Protein AF-M3GYQ4-F1 (afdb_monomer_lite)

Secondary structure (DSSP, 8-state):
----TTS-SSEEEEEEE-HHHHHHHHGGGTT--HHHHHHHHHHHHHHHHHHHHHHHHHHHHHHT-EEEEEEEE-PPPSSTT--HHHHHHHTT-SSTTSTTHHHHHHHHHHHHHHHHHHHHHTT---

Organism: NCBI:txid1073353

Sequence (126 aa):
AFHGVGEAEVVINVGVSGPGVVKRALEKVRGASFDVVAETVKKTAFKITRIGQLVGQMASERLGVKFGIVDLSLAPTPAVGDSVARVLEEMGLERVGTHGTTAALALLNDAVKKGGVMACNQGRRA

pLDDT: mean 89.26, std 13.29, range [34.34, 98.44]

Structure (mmCIF, N/CA/C/O backbone):
data_AF-M3GYQ4-F1
#
_entry.id   AF-M3GYQ4-F1
#
loop_
_atom_site.group_PDB
_atom_site.id
_atom_site.type_symbol
_atom_site.label_atom_id
_atom_site.label_alt_id
_atom_site.label_comp_id
_atom_site.label_asym_id
_atom_site.label_entity_id
_atom_site.label_seq_id
_atom_site.pdbx_PDB_ins_code
_atom_site.Cartn_x
_atom_site.Cartn_y
_atom_site.Cartn_z
_atom_site.occupancy
_atom_site.B_iso_or_equiv
_atom_site.auth_seq_id
_atom_site.auth_comp_id
_atom_site.auth_asym_id
_atom_site.auth_atom_id
_atom_site.pdbx_PDB_model_num
ATOM 1 N N . ALA A 1 1 ? -4.792 -12.594 13.398 1.00 75.06 1 ALA A N 1
ATOM 2 C CA . ALA A 1 1 ? -4.829 -11.454 14.337 1.00 75.06 1 ALA A CA 1
ATOM 3 C C . ALA A 1 1 ? -5.273 -11.963 15.704 1.00 75.06 1 ALA A C 1
ATOM 5 O O . ALA A 1 1 ? -6.045 -12.914 15.740 1.00 75.06 1 ALA A O 1
ATOM 6 N N . PHE A 1 2 ? -4.769 -11.375 16.790 1.00 89.69 2 PHE A N 1
ATOM 7 C CA . PHE A 1 2 ? -5.102 -11.709 18.182 1.00 89.69 2 PHE A CA 1
ATOM 8 C C . PHE A 1 2 ? -5.235 -10.402 18.980 1.00 89.69 2 PHE A C 1
ATOM 10 O O . PHE A 1 2 ? -4.478 -9.470 18.713 1.00 89.69 2 PHE A O 1
ATOM 17 N N . HIS A 1 3 ? -6.191 -10.322 19.912 1.00 90.12 3 HIS A N 1
ATOM 18 C CA . HIS A 1 3 ? -6.389 -9.155 20.783 1.00 90.12 3 HIS A CA 1
ATOM 19 C C . HIS A 1 3 ? -5.550 -9.317 22.053 1.00 90.12 3 HIS A C 1
ATOM 21 O O . HIS A 1 3 ? -5.778 -10.245 22.827 1.00 90.12 3 HIS A O 1
ATOM 27 N N . GLY A 1 4 ? -4.532 -8.470 22.213 1.00 90.31 4 GLY A N 1
ATOM 28 C CA . GLY A 1 4 ? -3.495 -8.617 23.235 1.00 90.31 4 GLY A CA 1
ATOM 29 C C . GLY A 1 4 ? -3.978 -8.366 24.664 1.00 90.31 4 GLY A C 1
ATOM 30 O O . GLY A 1 4 ? -4.887 -7.577 24.907 1.00 90.31 4 GLY A O 1
ATOM 31 N N . VAL A 1 5 ? -3.319 -9.003 25.635 1.00 90.19 5 VAL A N 1
ATOM 32 C CA . VAL A 1 5 ? -3.526 -8.693 27.058 1.00 90.19 5 VAL A CA 1
ATOM 33 C C . VAL A 1 5 ? -3.009 -7.277 27.336 1.00 90.19 5 VAL A C 1
ATOM 35 O O . VAL A 1 5 ? -1.874 -6.963 26.988 1.00 90.19 5 VAL A O 1
ATOM 38 N N . GLY A 1 6 ? -3.834 -6.435 27.963 1.00 89.25 6 GLY A N 1
ATOM 39 C CA . GLY A 1 6 ? -3.520 -5.026 28.244 1.00 89.25 6 GLY A CA 1
ATOM 40 C C . GLY A 1 6 ? -4.065 -4.026 27.216 1.00 89.25 6 GLY A C 1
ATOM 41 O O . GLY A 1 6 ? -3.987 -2.822 27.451 1.00 89.25 6 GLY A O 1
ATOM 42 N N . GLU A 1 7 ? -4.654 -4.501 26.116 1.00 88.44 7 GLU A N 1
ATOM 43 C CA . GLU A 1 7 ? -5.431 -3.661 25.201 1.00 88.44 7 GLU A CA 1
ATOM 44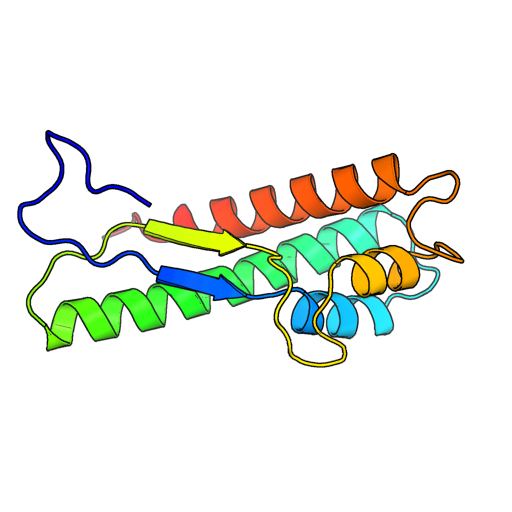 C C . GLU A 1 7 ? -6.769 -3.232 25.828 1.00 88.44 7 GLU A C 1
ATOM 46 O O . GLU A 1 7 ? -7.226 -3.795 26.825 1.00 88.44 7 GLU A O 1
ATOM 51 N N . ALA A 1 8 ? -7.426 -2.232 25.231 1.00 87.25 8 ALA A N 1
ATOM 52 C CA . ALA A 1 8 ? -8.777 -1.845 25.641 1.00 87.25 8 ALA A CA 1
ATOM 53 C C . ALA A 1 8 ? -9.753 -3.036 25.554 1.00 87.25 8 ALA A C 1
ATOM 55 O O . ALA A 1 8 ? -9.593 -3.898 24.691 1.00 87.25 8 ALA A O 1
ATOM 56 N N . GLU A 1 9 ? -10.795 -3.054 26.397 1.00 91.19 9 GLU A N 1
ATOM 57 C CA . GLU A 1 9 ? -11.805 -4.131 26.406 1.00 91.19 9 GLU A CA 1
ATOM 58 C C . GLU A 1 9 ? -12.409 -4.375 25.016 1.00 91.19 9 GLU A C 1
ATOM 60 O O . GLU A 1 9 ? -12.604 -5.518 24.609 1.00 91.19 9 GLU A O 1
ATOM 65 N N . VAL A 1 10 ? -12.643 -3.293 24.265 1.00 93.50 10 VAL A N 1
ATOM 66 C CA . VAL A 1 10 ? -13.047 -3.321 22.857 1.00 93.50 10 VAL A CA 1
ATOM 67 C C . VAL A 1 10 ? -12.295 -2.217 22.107 1.00 93.50 10 VAL A C 1
ATOM 69 O O . VAL A 1 10 ? -12.213 -1.079 22.578 1.00 93.50 10 VAL A O 1
ATOM 72 N N . VAL A 1 11 ? -11.753 -2.539 20.930 1.00 92.88 11 VAL A N 1
ATOM 73 C CA . VAL A 1 11 ? -11.049 -1.592 20.052 1.00 92.88 11 VAL A CA 1
ATOM 74 C C . VAL A 1 11 ? -11.377 -1.867 18.588 1.00 92.88 11 VAL A C 1
ATOM 76 O O . VAL A 1 11 ? -11.566 -3.015 18.187 1.00 92.88 11 VAL A O 1
ATOM 79 N N . ILE A 1 12 ? -11.413 -0.813 17.775 1.00 91.88 12 ILE A N 1
ATOM 80 C CA . ILE A 1 12 ? -11.555 -0.917 16.320 1.00 91.88 12 ILE A CA 1
ATOM 81 C C . ILE A 1 12 ? -10.218 -0.582 15.671 1.00 91.88 12 ILE A C 1
ATOM 83 O O . ILE A 1 12 ? -9.722 0.533 15.809 1.00 91.88 12 ILE A O 1
ATOM 87 N N . ASN A 1 13 ? -9.666 -1.527 14.916 1.00 91.50 13 ASN A N 1
ATOM 88 C CA . ASN A 1 13 ? -8.509 -1.309 14.051 1.00 91.50 13 ASN A CA 1
ATOM 89 C C . ASN A 1 13 ? -8.958 -1.377 12.592 1.00 91.50 13 ASN A C 1
ATOM 91 O O . ASN A 1 13 ? -9.815 -2.192 12.246 1.00 91.50 13 ASN A O 1
ATOM 95 N N . VAL A 1 14 ? -8.381 -0.538 11.733 1.00 91.06 14 VAL A N 1
ATOM 96 C CA . VAL A 1 14 ? -8.749 -0.480 10.313 1.00 91.06 14 VAL A CA 1
ATOM 97 C C . VAL A 1 14 ? -7.568 -0.896 9.452 1.00 91.06 14 VAL A C 1
ATOM 99 O O . VAL A 1 14 ? -6.509 -0.278 9.498 1.00 91.06 14 VAL A O 1
ATOM 102 N N . GLY A 1 15 ? -7.775 -1.923 8.631 1.00 89.25 15 GLY A N 1
ATOM 103 C CA . GLY A 1 15 ? -6.870 -2.276 7.543 1.00 89.25 15 GLY A CA 1
ATOM 104 C C . GLY A 1 15 ? -7.330 -1.630 6.241 1.00 89.25 15 GLY A C 1
ATOM 105 O O . GLY A 1 15 ? -8.512 -1.704 5.902 1.00 89.25 15 GLY A O 1
ATOM 106 N N . VAL A 1 16 ? -6.410 -1.016 5.498 1.00 88.19 16 VAL A N 1
ATOM 107 C CA . VAL A 1 16 ? -6.701 -0.459 4.168 1.00 88.19 16 VAL A CA 1
ATOM 108 C C . VAL A 1 16 ? -5.839 -1.147 3.117 1.00 88.19 16 VAL A C 1
ATOM 110 O O . VAL A 1 16 ? -4.634 -1.302 3.312 1.00 88.19 16 VAL A O 1
ATOM 113 N N . SER A 1 17 ? -6.462 -1.540 2.002 1.00 85.50 17 SER A N 1
ATOM 114 C CA . SER A 1 17 ? -5.765 -2.044 0.814 1.00 85.50 17 SER A CA 1
ATOM 115 C C . SER A 1 17 ? -5.448 -0.904 -0.154 1.00 85.50 17 SER A C 1
ATOM 117 O O . SER A 1 17 ? -6.266 -0.005 -0.366 1.00 85.50 17 SER A O 1
ATOM 119 N N . GLY A 1 18 ? -4.255 -0.938 -0.745 1.00 87.12 18 GLY A N 1
ATOM 120 C CA . GLY A 1 18 ? -3.744 0.092 -1.647 1.00 87.12 18 GLY A CA 1
ATOM 121 C C . GLY A 1 18 ? -3.077 -0.312 -2.975 1.00 87.12 18 GLY A C 1
ATOM 122 O O . GLY A 1 18 ? -2.806 0.627 -3.732 1.00 87.12 18 GLY A O 1
ATOM 123 N N . PRO A 1 19 ? -2.777 -1.587 -3.325 1.00 91.50 19 PRO A N 1
ATOM 124 C CA . PRO A 1 19 ? -1.949 -1.886 -4.503 1.00 91.50 19 PRO A CA 1
ATOM 125 C C . PRO A 1 19 ? -2.458 -1.274 -5.812 1.00 91.50 19 PRO A C 1
ATOM 127 O O . PRO A 1 19 ? -1.692 -0.644 -6.537 1.00 91.50 19 PRO A O 1
ATOM 130 N N . GLY A 1 20 ? -3.751 -1.378 -6.102 1.00 91.50 20 GLY A N 1
ATOM 131 C CA . GLY A 1 20 ? -4.359 -0.852 -7.321 1.00 91.50 20 GLY A CA 1
ATOM 132 C C . GLY A 1 20 ? -4.311 0.674 -7.391 1.00 91.50 20 GLY A C 1
ATOM 133 O O . GLY A 1 20 ? -4.107 1.242 -8.465 1.00 91.50 20 GLY A O 1
ATOM 134 N N . VAL A 1 21 ? -4.433 1.355 -6.248 1.00 92.38 21 VAL A N 1
ATOM 135 C CA . VAL A 1 21 ? -4.309 2.819 -6.161 1.00 92.38 21 VAL A CA 1
ATOM 136 C C . VAL A 1 21 ? -2.861 3.243 -6.405 1.00 92.38 21 VAL A C 1
ATOM 138 O O . VAL A 1 21 ? -2.617 4.189 -7.153 1.00 92.38 21 VAL A O 1
ATOM 141 N N . VAL A 1 22 ? -1.901 2.518 -5.824 1.00 95.19 22 VAL A N 1
ATOM 142 C CA . VAL A 1 22 ? -0.468 2.759 -6.034 1.00 95.19 22 VAL A CA 1
ATOM 143 C C . VAL A 1 22 ? -0.087 2.512 -7.493 1.00 95.19 22 VAL A C 1
ATOM 145 O O . VAL A 1 22 ? 0.532 3.378 -8.104 1.00 95.19 22 VAL A O 1
ATOM 148 N N . LYS A 1 23 ? -0.527 1.400 -8.092 1.00 94.81 23 LYS A N 1
ATOM 149 C CA . LYS A 1 23 ? -0.307 1.102 -9.514 1.00 94.81 23 LYS A CA 1
ATOM 150 C C . LYS A 1 23 ? -0.815 2.234 -10.411 1.00 94.81 23 LYS A C 1
ATOM 152 O O . LYS A 1 23 ? -0.061 2.748 -11.227 1.00 94.81 23 LYS A O 1
ATOM 157 N N . ARG A 1 24 ? -2.064 2.677 -10.221 1.00 95.25 24 ARG A N 1
ATOM 158 C CA . ARG A 1 24 ? -2.647 3.792 -10.996 1.00 95.25 24 ARG A CA 1
ATOM 159 C C . ARG A 1 24 ? -1.892 5.111 -10.821 1.00 95.25 24 ARG A C 1
ATOM 161 O O . ARG A 1 24 ? -1.925 5.963 -11.706 1.00 95.25 24 ARG A O 1
ATOM 168 N N . ALA A 1 25 ? -1.260 5.331 -9.670 1.00 96.75 25 ALA A N 1
ATOM 169 C CA . ALA A 1 25 ? -0.412 6.499 -9.462 1.00 96.75 25 ALA A CA 1
ATOM 170 C C . ALA A 1 25 ? 0.909 6.376 -10.239 1.00 96.75 25 ALA A C 1
ATOM 172 O O . ALA A 1 25 ? 1.345 7.352 -10.846 1.00 96.75 25 ALA A O 1
ATOM 173 N N . LEU A 1 26 ? 1.503 5.179 -10.264 1.00 97.38 26 LEU A N 1
ATOM 174 C CA . LEU A 1 26 ? 2.752 4.890 -10.972 1.00 97.38 26 LEU A CA 1
ATOM 175 C C . LEU A 1 26 ? 2.618 4.942 -12.497 1.00 97.38 26 LEU A C 1
ATOM 177 O O . LEU A 1 26 ? 3.530 5.429 -13.160 1.00 97.38 26 LEU A O 1
ATOM 181 N N . GLU A 1 27 ? 1.458 4.573 -13.047 1.00 97.31 27 GLU A N 1
ATOM 182 C CA . GLU A 1 27 ? 1.153 4.709 -14.484 1.00 97.31 27 GLU A CA 1
ATOM 183 C C . GLU A 1 27 ? 1.377 6.139 -15.011 1.00 97.31 27 GLU A C 1
ATOM 185 O O . GLU A 1 27 ? 1.680 6.333 -16.187 1.00 97.31 27 GLU A O 1
ATOM 190 N N . LYS A 1 28 ? 1.266 7.151 -14.140 1.00 97.69 28 LYS A N 1
ATOM 191 C CA . LYS A 1 28 ? 1.437 8.573 -14.484 1.00 97.69 28 LYS A CA 1
ATOM 192 C C . LYS A 1 28 ? 2.891 9.046 -14.467 1.00 97.69 28 LYS A C 1
ATOM 194 O O . LYS A 1 28 ? 3.154 10.176 -14.865 1.00 97.69 28 LYS A O 1
ATOM 199 N N . VAL A 1 29 ? 3.814 8.224 -13.970 1.00 97.88 29 VAL A N 1
ATOM 200 C CA . VAL A 1 29 ? 5.237 8.562 -13.793 1.00 97.88 29 VAL A CA 1
ATOM 201 C C . VAL A 1 29 ? 6.158 7.489 -14.387 1.00 97.88 29 VAL A C 1
ATOM 203 O O . VAL A 1 29 ? 7.297 7.328 -13.951 1.00 97.88 29 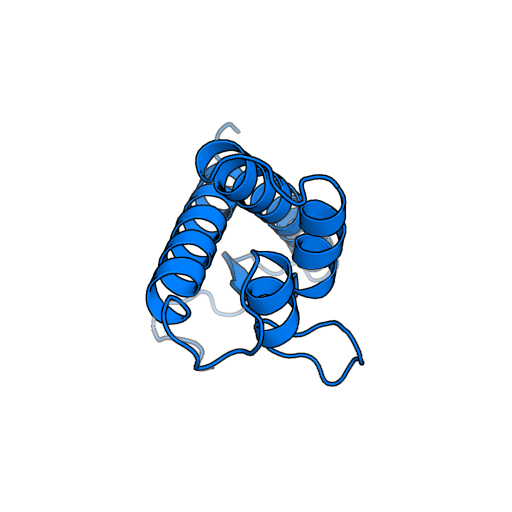VAL A O 1
ATOM 206 N N . ARG A 1 30 ? 5.681 6.748 -15.397 1.00 96.19 30 ARG A N 1
ATOM 207 C CA . ARG A 1 30 ? 6.494 5.767 -16.133 1.00 96.19 30 ARG A CA 1
ATOM 208 C C . ARG A 1 30 ? 7.759 6.417 -16.697 1.00 96.19 30 ARG A C 1
ATOM 210 O O . ARG A 1 30 ? 7.691 7.476 -17.316 1.00 96.19 30 ARG A O 1
ATOM 217 N N . GLY A 1 31 ? 8.902 5.763 -16.499 1.00 95.31 31 GLY A N 1
ATOM 218 C CA . GLY A 1 31 ? 10.208 6.245 -16.965 1.00 95.31 31 GLY A CA 1
ATOM 219 C C . GLY A 1 31 ? 10.800 7.407 -16.156 1.00 95.31 31 GLY A C 1
ATOM 220 O O . GLY A 1 31 ? 11.874 7.889 -16.504 1.00 95.31 31 GLY A O 1
ATOM 221 N N . ALA A 1 32 ? 10.134 7.864 -15.089 1.00 97.88 32 ALA A N 1
ATOM 222 C CA . ALA A 1 32 ? 10.680 8.883 -14.198 1.00 97.88 32 ALA A CA 1
ATOM 223 C C . ALA A 1 32 ? 11.806 8.329 -13.303 1.00 97.88 32 ALA A C 1
ATOM 225 O O . ALA A 1 32 ? 11.988 7.117 -13.173 1.00 97.88 32 ALA A O 1
ATOM 226 N N . SER A 1 33 ? 12.552 9.227 -12.650 1.00 98.06 33 SER A N 1
ATOM 227 C CA . SER A 1 33 ? 13.598 8.841 -11.698 1.00 98.06 33 SER A CA 1
ATOM 228 C C . SER A 1 33 ? 13.026 8.136 -10.460 1.00 98.06 33 SER A C 1
ATOM 230 O O . SER A 1 33 ? 11.861 8.319 -10.089 1.00 98.06 33 SER A O 1
ATOM 232 N N . PHE A 1 34 ? 13.871 7.366 -9.768 1.00 97.44 34 PHE A N 1
ATOM 233 C CA . PHE A 1 34 ? 13.475 6.656 -8.548 1.00 97.44 34 PHE A CA 1
ATOM 234 C C . PHE A 1 34 ? 12.954 7.586 -7.446 1.00 97.44 34 PHE A C 1
ATOM 236 O O . PHE A 1 34 ? 12.033 7.199 -6.728 1.00 97.44 34 PHE A O 1
ATOM 243 N N . ASP A 1 35 ? 13.462 8.818 -7.344 1.00 98.06 35 ASP A N 1
ATOM 244 C CA . ASP A 1 35 ? 12.963 9.808 -6.381 1.00 98.06 35 ASP A CA 1
ATOM 245 C C . ASP A 1 35 ? 11.492 10.161 -6.643 1.00 98.06 35 ASP A C 1
ATOM 247 O O . ASP A 1 35 ? 10.680 10.227 -5.718 1.00 98.06 35 ASP A O 1
ATOM 251 N N . VAL A 1 36 ? 11.115 10.327 -7.917 1.00 98.44 36 VAL A N 1
ATOM 252 C CA . VAL A 1 36 ? 9.731 10.625 -8.318 1.00 98.44 36 VAL A CA 1
ATOM 253 C C . VAL A 1 36 ? 8.818 9.432 -8.048 1.00 98.44 36 VAL A C 1
ATOM 255 O O . VAL A 1 36 ? 7.704 9.610 -7.544 1.00 98.44 36 VAL A O 1
ATOM 258 N N . VAL A 1 37 ? 9.286 8.217 -8.338 1.00 98.12 37 VAL A N 1
ATOM 259 C CA . VAL A 1 37 ? 8.565 6.972 -8.034 1.00 98.12 37 VAL A CA 1
ATOM 260 C C . VAL A 1 37 ? 8.321 6.852 -6.527 1.00 98.12 37 VAL A C 1
ATOM 262 O O . VAL A 1 37 ? 7.173 6.697 -6.101 1.00 98.12 37 VAL A O 1
ATOM 265 N N . ALA A 1 38 ? 9.363 7.005 -5.707 1.00 98.12 38 ALA A N 1
ATOM 266 C CA . ALA A 1 38 ? 9.268 6.920 -4.251 1.00 98.12 38 ALA A CA 1
ATOM 267 C C . ALA A 1 38 ? 8.329 7.987 -3.667 1.00 98.12 38 ALA A C 1
ATOM 269 O O . ALA A 1 38 ? 7.463 7.673 -2.847 1.00 98.12 38 ALA A O 1
ATOM 270 N N . GLU A 1 39 ? 8.423 9.238 -4.126 1.00 98.38 39 GLU A N 1
ATOM 271 C CA . GLU A 1 39 ? 7.526 10.309 -3.683 1.00 98.38 39 GLU A CA 1
ATOM 272 C C . GLU A 1 39 ? 6.070 10.060 -4.089 1.00 98.38 39 GLU A C 1
ATOM 274 O O . GLU A 1 39 ? 5.147 10.359 -3.324 1.00 98.38 39 GLU A O 1
ATOM 279 N N . THR A 1 40 ? 5.850 9.480 -5.270 1.00 98.38 40 THR A N 1
ATOM 280 C CA . THR A 1 40 ? 4.515 9.122 -5.765 1.00 98.38 40 THR A CA 1
ATOM 281 C C . THR A 1 40 ? 3.884 8.041 -4.892 1.00 98.38 40 THR A C 1
ATOM 283 O O . THR A 1 40 ? 2.739 8.199 -4.454 1.00 98.38 40 THR A O 1
ATOM 286 N N . VAL A 1 41 ? 4.636 6.989 -4.555 1.00 97.56 41 VAL A N 1
ATOM 287 C CA . VAL A 1 41 ? 4.190 5.947 -3.618 1.00 97.56 41 VAL A CA 1
ATOM 288 C C . VAL A 1 41 ? 3.911 6.551 -2.240 1.00 97.56 41 VAL A C 1
ATOM 290 O O . VAL A 1 41 ? 2.823 6.352 -1.701 1.00 97.56 41 VAL A O 1
ATOM 293 N N . LYS A 1 42 ? 4.836 7.351 -1.694 1.00 97.19 42 LYS A N 1
ATOM 294 C CA . LYS A 1 42 ? 4.709 7.963 -0.360 1.00 97.19 42 LYS A CA 1
ATOM 295 C C . LYS A 1 42 ? 3.455 8.831 -0.239 1.00 97.19 42 LYS A C 1
ATOM 297 O O . LYS A 1 42 ? 2.675 8.674 0.701 1.00 97.19 42 LYS A O 1
ATOM 302 N N . LYS A 1 43 ? 3.225 9.731 -1.202 1.00 97.38 43 LYS A N 1
ATOM 303 C CA . LYS A 1 43 ? 2.037 10.607 -1.235 1.00 97.38 43 LYS A CA 1
ATOM 304 C C . LYS A 1 43 ? 0.743 9.810 -1.390 1.00 97.38 43 LYS A C 1
ATOM 306 O O . LYS A 1 43 ? -0.285 10.193 -0.833 1.00 97.38 43 LYS A O 1
ATOM 311 N N . THR A 1 44 ? 0.784 8.713 -2.140 1.00 96.44 44 THR A N 1
ATOM 312 C CA . THR A 1 44 ? -0.372 7.829 -2.328 1.00 96.44 44 THR A CA 1
ATOM 313 C C . THR A 1 44 ? -0.698 7.079 -1.038 1.00 96.44 44 THR A C 1
ATOM 315 O O . THR A 1 44 ? -1.833 7.145 -0.570 1.00 96.44 44 THR A O 1
ATOM 318 N N . ALA A 1 45 ? 0.304 6.476 -0.396 1.00 95.00 45 ALA A N 1
ATOM 319 C CA . ALA A 1 45 ? 0.179 5.816 0.901 1.00 95.00 45 ALA A CA 1
ATOM 320 C C . ALA A 1 45 ? -0.349 6.758 1.997 1.00 95.00 45 ALA A C 1
ATOM 322 O O . ALA A 1 45 ? -1.239 6.375 2.757 1.00 95.00 45 ALA A O 1
ATOM 323 N N . PHE A 1 46 ? 0.116 8.014 2.031 1.00 95.25 46 PHE A N 1
ATOM 324 C CA . PHE A 1 46 ? -0.425 9.041 2.928 1.00 95.25 46 PHE A CA 1
ATOM 325 C C . PHE A 1 46 ? -1.940 9.215 2.752 1.00 95.25 46 PHE A C 1
ATOM 327 O O . PHE A 1 46 ? -2.692 9.133 3.722 1.00 95.25 46 PHE A O 1
ATOM 334 N N . LYS A 1 47 ? -2.409 9.410 1.511 1.00 94.50 47 LYS A N 1
ATOM 335 C CA . LYS A 1 47 ? -3.839 9.619 1.223 1.00 94.50 47 LYS A CA 1
ATOM 336 C C . LYS A 1 47 ? -4.684 8.405 1.603 1.00 94.50 47 LYS A C 1
ATOM 338 O O . LYS A 1 47 ? -5.729 8.573 2.224 1.00 94.50 47 LYS A O 1
ATOM 343 N N . ILE A 1 48 ? -4.214 7.202 1.274 1.00 93.00 48 ILE A N 1
ATOM 344 C CA . ILE A 1 48 ? -4.897 5.949 1.626 1.00 93.00 48 ILE A CA 1
ATOM 345 C C . ILE A 1 48 ? -5.025 5.828 3.151 1.00 93.00 48 ILE A C 1
ATOM 347 O O . ILE A 1 48 ? -6.110 5.565 3.665 1.00 93.00 48 ILE A O 1
ATOM 351 N N . THR A 1 49 ? -3.946 6.114 3.882 1.00 93.56 49 THR A N 1
ATOM 352 C CA . THR A 1 49 ? -3.934 6.057 5.352 1.00 93.56 49 THR A CA 1
ATOM 353 C C . THR A 1 49 ? -4.893 7.080 5.970 1.00 93.56 49 THR A C 1
ATOM 355 O O . THR A 1 49 ? -5.628 6.746 6.897 1.00 93.56 49 THR A O 1
ATOM 358 N N . ARG A 1 50 ? -4.962 8.310 5.435 1.00 93.94 50 ARG A N 1
ATOM 359 C CA . ARG A 1 50 ? -5.915 9.342 5.895 1.00 93.94 50 ARG A CA 1
ATOM 360 C C . ARG A 1 50 ? -7.373 8.921 5.708 1.00 93.94 50 ARG A C 1
ATOM 362 O O . ARG A 1 50 ? -8.193 9.184 6.582 1.00 93.94 50 ARG A O 1
ATOM 369 N N . ILE A 1 51 ? -7.691 8.249 4.602 1.00 92.31 51 ILE A N 1
ATOM 370 C CA . ILE A 1 51 ? -9.035 7.696 4.380 1.00 92.31 51 ILE A CA 1
ATOM 371 C C . ILE A 1 51 ? -9.328 6.596 5.408 1.00 92.31 51 ILE A C 1
ATOM 373 O O . ILE A 1 51 ? -10.404 6.594 6.000 1.00 92.31 51 ILE A O 1
ATOM 377 N N . GLY A 1 52 ? -8.360 5.716 5.685 1.00 92.56 52 GLY A N 1
ATOM 378 C CA . GLY A 1 52 ? -8.476 4.710 6.745 1.00 92.56 52 GLY A CA 1
ATOM 379 C C . GLY A 1 52 ? -8.777 5.311 8.118 1.00 92.56 52 GLY A C 1
ATOM 380 O O . GLY A 1 52 ? -9.649 4.813 8.825 1.00 92.56 52 GLY A O 1
ATOM 381 N N . GLN A 1 53 ? -8.113 6.419 8.467 1.00 93.69 53 GLN A N 1
ATOM 382 C CA . GLN A 1 53 ? -8.356 7.135 9.725 1.00 93.69 53 GLN A CA 1
ATOM 383 C C . GLN A 1 53 ? -9.775 7.701 9.789 1.00 93.69 53 GLN A C 1
ATOM 385 O O . GLN A 1 53 ? -10.445 7.540 10.804 1.00 93.69 53 GLN A O 1
ATOM 390 N N . LEU A 1 54 ? -10.251 8.317 8.702 1.00 93.62 54 LEU A N 1
ATOM 391 C CA . LEU A 1 54 ? -11.612 8.850 8.629 1.00 93.62 54 LEU A CA 1
ATOM 392 C C . LEU A 1 54 ? -12.655 7.741 8.835 1.00 93.62 54 LEU A C 1
ATOM 394 O O . LEU A 1 54 ? -13.582 7.901 9.624 1.00 93.62 54 LEU A O 1
ATOM 398 N N . VAL A 1 55 ? -12.489 6.601 8.158 1.00 92.75 55 VAL A N 1
ATOM 399 C CA . VAL A 1 55 ? -13.389 5.445 8.306 1.00 92.75 55 VAL A CA 1
ATOM 400 C C . VAL A 1 55 ? -13.339 4.881 9.725 1.0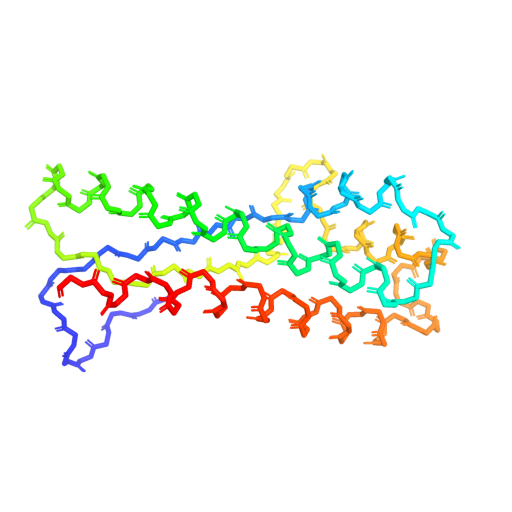0 92.75 55 VAL A C 1
ATOM 402 O O . VAL A 1 55 ? -14.390 4.614 10.307 1.00 92.75 55 VAL A O 1
ATOM 405 N N . GLY A 1 56 ? -12.143 4.747 10.301 1.00 93.50 56 GLY A N 1
ATOM 406 C CA . GLY A 1 56 ? -11.959 4.280 11.675 1.00 93.50 56 GLY A CA 1
ATOM 407 C C . GLY A 1 56 ? -12.622 5.186 12.706 1.00 93.50 56 GLY A C 1
ATOM 408 O O . GLY A 1 56 ? -13.310 4.691 13.597 1.00 93.50 56 GLY A O 1
ATOM 409 N N . GLN A 1 57 ? -12.498 6.503 12.538 1.00 94.25 57 GLN A N 1
ATOM 410 C CA . GLN A 1 57 ? -13.144 7.483 13.406 1.00 94.25 57 GLN A CA 1
ATOM 411 C C . GLN A 1 57 ? -14.674 7.408 13.306 1.00 94.25 57 GLN A C 1
ATOM 413 O O . GLN A 1 57 ? -15.345 7.310 14.328 1.00 94.25 57 GLN A O 1
ATOM 418 N N . MET A 1 58 ? -15.234 7.354 12.093 1.00 95.50 58 MET A N 1
ATOM 419 C CA . MET A 1 58 ? -16.686 7.217 11.914 1.00 95.50 58 MET A CA 1
ATOM 420 C C . MET A 1 58 ? -17.230 5.919 12.525 1.00 95.50 58 MET A C 1
ATOM 422 O O . MET A 1 58 ? -18.314 5.912 13.106 1.00 95.50 58 MET A O 1
ATOM 426 N N . ALA A 1 59 ? -16.503 4.807 12.383 1.00 95.25 59 ALA A N 1
ATOM 427 C CA . ALA A 1 59 ? -16.893 3.533 12.980 1.00 95.25 59 ALA A CA 1
ATOM 428 C C . ALA A 1 59 ? -16.840 3.593 14.514 1.00 95.25 59 ALA A C 1
ATOM 430 O O . ALA A 1 59 ? -17.767 3.137 15.179 1.00 95.25 59 ALA A O 1
ATOM 431 N N . SER A 1 60 ? -15.786 4.202 15.059 1.00 95.25 60 SER A N 1
ATOM 432 C CA . SER A 1 60 ? -15.600 4.430 16.493 1.00 95.25 60 SER A CA 1
ATOM 433 C C . SER A 1 60 ? -16.727 5.266 17.099 1.00 95.25 60 SER A C 1
ATOM 435 O O . SER A 1 60 ? -17.327 4.841 18.084 1.00 95.25 60 SER A O 1
ATOM 437 N N . GLU A 1 61 ? -17.086 6.386 16.468 1.00 95.94 61 GLU A N 1
ATOM 438 C CA . GLU A 1 61 ? -18.172 7.266 16.917 1.00 95.94 61 GLU A CA 1
ATOM 439 C C . GLU A 1 61 ? -19.534 6.561 16.895 1.00 95.94 61 GLU A C 1
ATOM 441 O O . GLU A 1 61 ? -20.295 6.649 17.856 1.00 95.94 61 GLU A O 1
ATOM 446 N N . ARG A 1 62 ? -19.838 5.813 15.826 1.00 97.06 62 ARG A N 1
ATOM 447 C CA . ARG A 1 62 ? -21.122 5.104 15.689 1.00 97.06 62 ARG A CA 1
ATOM 448 C C . ARG A 1 62 ? -21.277 3.935 16.656 1.00 97.06 62 ARG A C 1
ATOM 450 O O . ARG A 1 62 ? -22.399 3.616 17.033 1.00 97.06 62 ARG A O 1
ATOM 457 N N . LEU A 1 63 ? -20.175 3.274 17.006 1.00 95.75 63 LEU A N 1
ATOM 458 C CA . LEU A 1 63 ? -20.180 2.105 17.886 1.00 95.75 63 LEU A CA 1
ATOM 459 C C . LEU A 1 63 ? -19.907 2.460 19.353 1.00 95.75 63 LEU A C 1
ATOM 461 O O . LEU A 1 63 ? -20.081 1.604 20.213 1.00 95.75 63 LEU A O 1
ATOM 465 N N . GLY A 1 64 ? -19.474 3.689 19.652 1.00 94.62 64 GLY A N 1
ATOM 466 C CA . GLY A 1 64 ? -19.070 4.089 21.004 1.00 94.62 64 GLY A CA 1
ATOM 467 C C . GLY A 1 64 ? -17.822 3.352 21.509 1.00 94.62 64 GLY A C 1
ATOM 468 O O . GLY A 1 64 ? -17.629 3.211 22.714 1.00 94.62 64 GLY A O 1
ATOM 469 N N . VAL A 1 65 ? -16.980 2.857 20.598 1.00 95.19 65 VAL A N 1
ATOM 470 C CA . VAL A 1 65 ? -15.790 2.038 20.889 1.00 95.19 65 VAL A CA 1
ATOM 471 C C . VAL A 1 65 ? -14.536 2.808 20.503 1.00 95.19 65 VAL A C 1
ATOM 473 O O . VAL A 1 65 ? -14.542 3.518 19.504 1.00 95.19 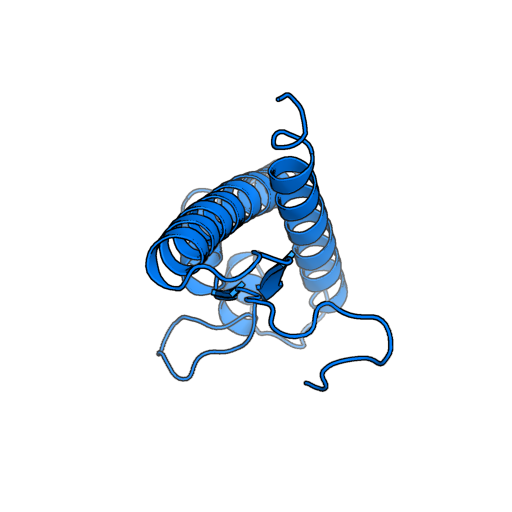65 VAL A O 1
ATOM 476 N N . LYS A 1 66 ? -13.432 2.654 21.243 1.00 91.00 66 LYS A N 1
ATOM 477 C CA . LYS A 1 66 ? -12.172 3.349 20.937 1.00 91.00 66 LYS A CA 1
ATOM 478 C C . LYS A 1 66 ? -11.602 2.932 19.580 1.00 91.00 66 LYS A C 1
ATOM 480 O O . LYS A 1 66 ? -11.496 1.745 19.267 1.00 91.00 66 LYS A O 1
ATOM 485 N N . PHE A 1 67 ? -11.174 3.922 18.805 1.00 92.69 67 PHE A N 1
ATOM 486 C CA . PHE A 1 67 ? -10.365 3.698 17.617 1.00 92.69 67 PHE A CA 1
ATOM 487 C C . PHE A 1 67 ? -8.906 3.412 18.002 1.00 92.69 67 PHE A C 1
ATOM 489 O O . PHE A 1 67 ? -8.325 4.133 18.813 1.00 92.69 67 PHE A O 1
ATOM 496 N N . GLY A 1 68 ? -8.335 2.355 17.429 1.00 91.56 68 GLY A N 1
ATOM 497 C CA . GLY A 1 68 ? -6.938 1.969 17.581 1.00 91.56 68 GLY A CA 1
ATOM 498 C C . GLY A 1 68 ? -6.087 2.492 16.427 1.00 91.56 68 GLY A C 1
ATOM 499 O O . GLY A 1 68 ? -5.922 3.699 16.252 1.00 91.56 68 GLY A O 1
ATOM 500 N N . ILE A 1 69 ? -5.515 1.576 15.645 1.00 90.69 69 ILE A N 1
ATOM 501 C CA . ILE A 1 69 ? -4.583 1.906 14.562 1.00 90.69 69 ILE A CA 1
ATOM 502 C C . ILE A 1 69 ? -5.222 1.818 13.173 1.00 90.69 69 ILE A C 1
ATOM 504 O O . ILE A 1 69 ? -6.208 1.109 12.946 1.00 90.69 69 ILE A O 1
ATOM 508 N N . VAL A 1 70 ? -4.587 2.503 12.220 1.00 90.62 70 VAL A N 1
ATOM 509 C CA . VAL A 1 70 ? -4.699 2.172 10.797 1.00 90.62 70 VAL A CA 1
ATOM 510 C C . VAL A 1 70 ? -3.474 1.375 10.398 1.00 90.62 70 VAL A C 1
ATOM 512 O O . VAL A 1 70 ? -2.353 1.843 10.601 1.00 90.62 70 VAL A O 1
ATOM 515 N N . ASP A 1 71 ? -3.696 0.223 9.780 1.00 87.62 71 ASP A N 1
ATOM 516 C CA . ASP A 1 71 ? -2.654 -0.514 9.084 1.00 87.62 71 ASP A CA 1
ATOM 517 C C . ASP A 1 71 ? -2.847 -0.377 7.572 1.00 87.62 71 ASP A C 1
ATOM 519 O O . ASP A 1 71 ? -3.908 -0.688 7.017 1.00 87.62 71 ASP A O 1
ATOM 523 N N . LEU A 1 72 ? -1.816 0.131 6.901 1.00 80.50 72 LEU A N 1
ATOM 524 C CA . LEU A 1 72 ? -1.774 0.161 5.450 1.00 80.50 72 LEU A CA 1
ATOM 525 C C . LEU A 1 72 ? -1.048 -1.090 4.986 1.00 80.50 72 LEU A C 1
ATOM 527 O O . LEU A 1 72 ? 0.177 -1.173 5.061 1.00 80.50 72 LEU A O 1
ATOM 531 N N . SER A 1 73 ? -1.808 -2.022 4.426 1.00 73.06 73 SER A N 1
ATOM 532 C CA . SER A 1 73 ? -1.230 -3.189 3.782 1.00 73.06 73 SER A CA 1
ATOM 533 C C . SER A 1 73 ? -1.353 -3.042 2.272 1.00 73.06 73 SER A C 1
ATOM 535 O O . SER A 1 73 ? -2.395 -2.670 1.731 1.00 73.06 73 SER A O 1
ATOM 537 N N . LEU A 1 74 ? -0.287 -3.389 1.561 1.00 73.69 74 LEU A N 1
ATOM 538 C CA . LEU A 1 74 ? -0.393 -3.692 0.140 1.00 73.69 74 LEU A CA 1
ATOM 539 C C . LEU A 1 74 ? -0.803 -5.158 -0.062 1.00 73.69 74 LEU A C 1
ATOM 541 O O . LEU A 1 74 ? -0.323 -5.807 -0.983 1.00 73.69 74 LEU A O 1
ATOM 545 N N . ALA A 1 75 ? -1.636 -5.713 0.824 1.00 61.84 75 ALA A N 1
ATOM 546 C CA . ALA A 1 75 ? -2.012 -7.116 0.750 1.00 61.84 75 ALA A CA 1
ATOM 547 C C . ALA A 1 75 ? -2.706 -7.427 -0.588 1.00 61.84 75 ALA A C 1
ATOM 549 O O . ALA A 1 75 ? -3.441 -6.587 -1.115 1.00 61.84 75 ALA A O 1
ATOM 550 N N . PRO A 1 76 ? -2.479 -8.626 -1.150 1.00 58.66 76 PRO A N 1
ATOM 551 C CA . PRO A 1 76 ? -3.168 -9.041 -2.357 1.00 58.66 76 PRO A CA 1
ATOM 552 C C . PRO A 1 76 ? -4.664 -9.128 -2.071 1.00 58.66 76 PRO A C 1
ATOM 554 O O . PRO A 1 76 ? -5.088 -9.767 -1.106 1.00 58.66 76 PRO A O 1
ATOM 557 N N . THR A 1 77 ? -5.465 -8.509 -2.928 1.00 64.25 77 THR A N 1
ATOM 558 C CA . THR A 1 77 ? -6.902 -8.759 -2.951 1.00 64.25 77 THR A CA 1
ATOM 559 C C . THR A 1 77 ? -7.202 -9.735 -4.092 1.00 64.25 77 THR A C 1
ATOM 561 O O . THR A 1 77 ? -6.437 -9.831 -5.055 1.00 64.25 77 THR A O 1
ATOM 564 N N . PRO A 1 78 ? -8.308 -10.493 -4.024 1.00 58.09 78 PRO A N 1
ATOM 565 C CA . PRO A 1 78 ? -8.740 -11.323 -5.147 1.00 58.09 78 PRO A CA 1
ATOM 566 C C . PRO A 1 78 ? -9.194 -10.484 -6.357 1.00 58.09 78 PRO A C 1
ATOM 568 O O . PRO A 1 78 ? -9.512 -11.044 -7.405 1.00 58.09 78 PRO A O 1
ATOM 571 N N . ALA A 1 79 ? -9.239 -9.149 -6.235 1.00 67.94 79 ALA A N 1
ATOM 572 C CA . ALA A 1 79 ? -9.624 -8.267 -7.320 1.00 67.94 79 ALA A CA 1
ATOM 573 C C . ALA A 1 79 ? -8.521 -8.208 -8.386 1.00 67.94 79 ALA A C 1
ATOM 575 O O . ALA A 1 79 ? -7.367 -7.850 -8.134 1.00 67.94 79 ALA A O 1
ATOM 576 N N . VAL A 1 80 ? -8.899 -8.540 -9.620 1.00 65.25 80 VAL A N 1
ATOM 577 C CA . VAL A 1 80 ? -7.994 -8.498 -10.770 1.00 65.25 80 VAL A CA 1
ATOM 578 C C . VAL A 1 80 ? -7.434 -7.081 -10.931 1.00 65.25 80 VAL A C 1
ATOM 580 O O . VAL A 1 80 ? -8.177 -6.115 -11.084 1.00 65.25 80 VAL A O 1
ATOM 583 N N . GLY A 1 81 ? -6.104 -6.963 -10.909 1.00 65.94 81 GLY A N 1
ATOM 584 C CA . GLY A 1 81 ? -5.395 -5.686 -11.051 1.00 65.94 81 GLY A CA 1
ATOM 585 C C . GLY A 1 81 ? -5.014 -4.993 -9.738 1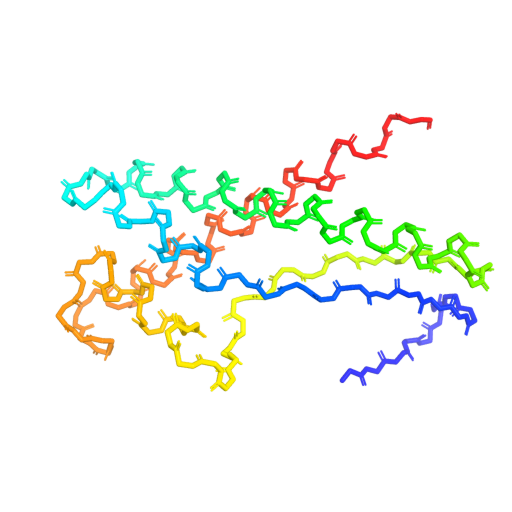.00 65.94 81 GLY A C 1
ATOM 586 O O . GLY A 1 81 ? -4.342 -3.964 -9.791 1.00 65.94 81 GLY A O 1
ATOM 587 N N . ASP A 1 82 ? -5.364 -5.565 -8.586 1.00 77.25 82 ASP A N 1
ATOM 588 C CA . ASP A 1 82 ? -5.021 -5.058 -7.252 1.00 77.25 82 ASP A CA 1
ATOM 589 C C . ASP A 1 82 ? -3.967 -5.963 -6.585 1.00 77.25 82 ASP A C 1
ATOM 591 O O . ASP A 1 82 ? -4.213 -6.683 -5.619 1.00 77.25 82 ASP A O 1
ATOM 595 N N . SER A 1 83 ? -2.768 -5.980 -7.181 1.00 86.81 83 SER A N 1
ATOM 596 C CA . SER A 1 83 ? -1.668 -6.871 -6.791 1.00 86.81 83 SER A CA 1
ATOM 597 C C . SER A 1 83 ? -0.332 -6.141 -6.712 1.00 86.81 83 SER A C 1
ATOM 599 O O . SER A 1 83 ? 0.016 -5.359 -7.599 1.00 86.81 83 SER A O 1
ATOM 601 N N . VAL A 1 84 ? 0.462 -6.474 -5.689 1.00 91.62 84 VAL A N 1
ATOM 602 C CA . VAL A 1 84 ? 1.846 -5.996 -5.525 1.00 91.62 84 VAL A CA 1
ATOM 603 C C . VAL A 1 84 ? 2.715 -6.380 -6.712 1.00 91.62 84 VAL A C 1
ATOM 605 O O . VAL A 1 84 ? 3.514 -5.566 -7.154 1.00 91.62 84 VAL A O 1
ATOM 608 N N . ALA A 1 85 ? 2.533 -7.575 -7.281 1.00 92.44 85 ALA A N 1
ATOM 609 C CA . ALA A 1 85 ? 3.298 -7.998 -8.455 1.00 92.44 85 ALA A CA 1
ATOM 610 C C . ALA A 1 85 ? 3.136 -6.998 -9.607 1.00 92.44 85 ALA A C 1
ATOM 612 O O . ALA A 1 85 ? 4.117 -6.573 -10.206 1.00 92.44 85 ALA A O 1
ATOM 613 N N . ARG A 1 86 ? 1.902 -6.532 -9.833 1.00 92.31 86 ARG A N 1
ATOM 614 C CA . ARG A 1 86 ? 1.593 -5.542 -10.871 1.00 92.31 86 ARG A CA 1
ATOM 615 C C . ARG A 1 86 ? 2.134 -4.157 -10.536 1.00 92.31 86 ARG A C 1
ATOM 617 O O . ARG A 1 86 ? 2.466 -3.427 -11.456 1.00 92.31 86 ARG A O 1
ATOM 624 N N . VAL A 1 87 ? 2.232 -3.792 -9.256 1.00 94.81 87 VAL A N 1
ATOM 625 C CA . VAL A 1 87 ? 2.906 -2.555 -8.824 1.00 94.81 87 VAL A CA 1
ATOM 626 C C . VAL A 1 87 ? 4.401 -2.626 -9.138 1.00 94.81 87 VAL A C 1
ATOM 628 O O . VAL A 1 87 ? 4.950 -1.680 -9.685 1.00 94.81 87 VAL A O 1
ATOM 631 N N . LEU A 1 88 ? 5.053 -3.749 -8.832 1.00 95.81 88 LEU A N 1
ATOM 632 C CA . LEU A 1 88 ? 6.486 -3.937 -9.070 1.00 95.81 88 LEU A CA 1
ATOM 633 C C . LEU A 1 88 ? 6.820 -3.998 -10.569 1.00 95.81 88 LEU A C 1
ATOM 635 O O . LEU A 1 88 ? 7.811 -3.417 -11.000 1.00 95.81 88 LEU A O 1
ATOM 639 N N . GLU A 1 89 ? 5.973 -4.645 -11.370 1.00 95.62 89 GLU A N 1
ATOM 640 C CA . GLU A 1 89 ? 6.069 -4.620 -12.837 1.00 95.62 89 GLU A CA 1
ATOM 641 C C . GLU A 1 89 ? 5.891 -3.194 -13.383 1.00 95.62 89 GLU A C 1
ATOM 643 O O . GLU A 1 89 ? 6.666 -2.735 -14.217 1.00 95.62 89 GLU A O 1
ATOM 648 N N . GLU A 1 90 ? 4.936 -2.437 -12.837 1.00 96.25 90 GLU A N 1
ATOM 649 C CA . GLU A 1 90 ? 4.695 -1.036 -13.203 1.00 96.25 90 GLU A CA 1
ATOM 650 C C . GLU A 1 90 ? 5.872 -0.105 -12.852 1.00 96.25 90 GLU A C 1
ATOM 652 O O . GLU A 1 90 ? 6.081 0.905 -13.520 1.00 96.25 90 GLU A O 1
ATOM 657 N N . MET A 1 91 ? 6.684 -0.456 -11.849 1.00 96.81 91 MET A N 1
ATOM 658 C CA . MET A 1 91 ? 7.932 0.250 -11.524 1.00 96.81 91 MET A CA 1
ATOM 659 C C . MET A 1 91 ? 9.055 0.007 -12.549 1.00 96.81 91 MET A C 1
ATOM 661 O O . MET A 1 91 ? 10.111 0.627 -12.436 1.00 96.81 91 MET A O 1
ATOM 665 N N . GLY A 1 92 ? 8.838 -0.864 -13.542 1.00 95.31 92 GLY A N 1
ATOM 666 C CA . GLY A 1 92 ? 9.758 -1.099 -14.658 1.00 95.31 92 GLY A CA 1
ATOM 667 C C . GLY A 1 92 ? 10.338 -2.512 -14.735 1.00 95.31 92 GLY A C 1
ATOM 668 O O . GLY A 1 92 ? 11.238 -2.745 -15.537 1.00 95.31 92 GLY A O 1
ATOM 669 N N . LEU A 1 93 ? 9.858 -3.457 -13.921 1.00 96.75 93 LEU A N 1
ATOM 670 C CA . LEU A 1 93 ? 10.258 -4.862 -14.033 1.00 96.75 93 LEU A CA 1
ATOM 671 C C . LEU A 1 93 ? 9.447 -5.557 -15.129 1.00 96.75 93 LEU A C 1
ATOM 673 O O . LEU A 1 93 ? 8.229 -5.423 -15.182 1.00 96.75 93 LEU A O 1
ATOM 677 N N . GLU A 1 94 ? 10.102 -6.376 -15.950 1.00 96.31 94 GLU A N 1
ATOM 678 C CA . GLU A 1 94 ? 9.404 -7.201 -16.946 1.00 96.31 94 GLU A CA 1
ATOM 679 C C . GLU A 1 94 ? 8.441 -8.198 -16.282 1.00 96.31 94 GLU A C 1
ATOM 681 O O . GLU A 1 94 ? 7.313 -8.392 -16.732 1.00 96.31 94 GLU A O 1
ATOM 686 N N . ARG A 1 95 ? 8.891 -8.822 -15.187 1.00 96.06 95 ARG A N 1
ATOM 687 C CA . ARG A 1 95 ? 8.115 -9.782 -14.402 1.00 96.06 95 ARG A CA 1
ATOM 688 C C . ARG A 1 95 ? 8.583 -9.791 -12.957 1.00 96.06 95 ARG A C 1
ATOM 690 O O . ARG A 1 95 ? 9.789 -9.784 -12.694 1.00 96.06 95 ARG A O 1
ATOM 697 N N . VAL A 1 96 ? 7.649 -9.879 -12.011 1.00 95.50 96 VAL A N 1
ATOM 698 C CA . VAL A 1 96 ? 8.015 -10.063 -10.599 1.00 95.50 96 VAL A CA 1
ATOM 699 C C . VAL A 1 96 ? 8.860 -11.335 -10.415 1.00 95.50 96 VAL A C 1
ATOM 701 O O . VAL A 1 96 ? 8.564 -12.384 -10.986 1.00 95.50 96 VAL A O 1
ATOM 704 N N . GLY A 1 97 ? 9.928 -11.238 -9.625 1.00 96.00 97 GLY A N 1
ATOM 705 C CA . GLY A 1 97 ? 10.897 -12.317 -9.409 1.00 96.00 97 GLY A CA 1
ATOM 706 C C . GLY A 1 97 ? 12.145 -12.223 -10.290 1.00 96.00 97 GLY A C 1
ATOM 707 O O . GLY A 1 97 ? 13.125 -12.904 -10.005 1.00 96.00 97 GLY A O 1
ATOM 708 N N . THR A 1 98 ? 12.161 -11.349 -11.305 1.00 98.06 98 THR A N 1
ATOM 709 C CA . THR A 1 98 ? 13.395 -11.035 -12.041 1.00 98.06 98 THR A CA 1
ATOM 710 C C . THR A 1 98 ? 14.359 -10.177 -11.207 1.00 98.06 98 THR A C 1
ATOM 712 O O . THR A 1 98 ? 14.036 -9.690 -10.115 1.00 98.06 98 THR A O 1
ATOM 715 N N . HIS A 1 99 ? 15.556 -9.968 -11.740 1.00 97.81 99 HIS A N 1
ATOM 716 C CA . HIS A 1 99 ? 16.601 -9.108 -11.199 1.00 97.81 99 HIS A CA 1
ATOM 717 C C . HIS A 1 99 ? 16.038 -7.709 -10.897 1.00 97.81 99 HIS A C 1
ATOM 719 O O . HIS A 1 99 ? 15.299 -7.139 -11.692 1.00 97.81 99 HIS A O 1
ATOM 725 N N . GLY A 1 100 ? 16.355 -7.162 -9.722 1.00 97.25 100 GLY A N 1
ATOM 726 C CA . GLY A 1 100 ? 15.822 -5.869 -9.273 1.00 97.25 100 GLY A CA 1
ATOM 727 C C . GLY A 1 100 ? 14.493 -5.935 -8.507 1.00 97.25 100 GLY A C 1
ATOM 728 O O . GLY A 1 100 ? 14.157 -4.963 -7.833 1.00 97.25 100 GLY A O 1
ATOM 729 N N . THR A 1 101 ? 13.783 -7.075 -8.492 1.00 98.06 101 THR A N 1
ATOM 730 C CA . THR A 1 101 ? 12.515 -7.230 -7.740 1.00 98.06 101 THR A CA 1
ATOM 731 C C . THR A 1 101 ? 12.653 -6.867 -6.265 1.00 98.06 101 THR A C 1
ATOM 733 O O . THR A 1 101 ? 11.837 -6.116 -5.734 1.00 98.06 101 THR A O 1
ATOM 736 N N . THR A 1 102 ? 13.704 -7.347 -5.600 1.00 97.81 102 THR A N 1
ATOM 737 C CA . THR A 1 102 ? 13.934 -7.061 -4.178 1.00 97.81 102 THR A CA 1
ATOM 738 C C . THR A 1 102 ? 14.184 -5.575 -3.926 1.00 97.81 102 THR A C 1
ATOM 740 O O . THR A 1 102 ? 13.684 -5.032 -2.946 1.00 97.81 102 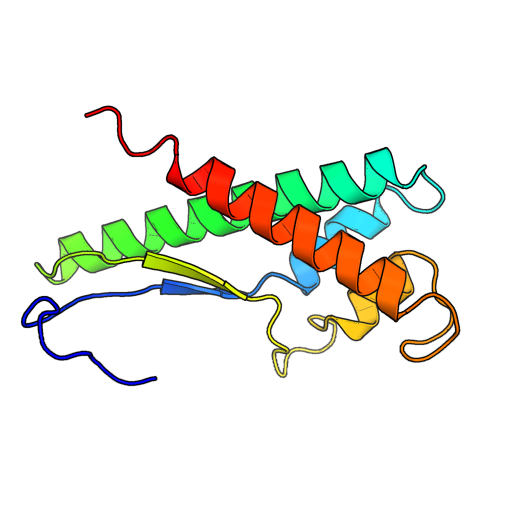THR A O 1
ATOM 743 N N . ALA A 1 103 ? 14.907 -4.894 -4.822 1.00 97.81 103 ALA A N 1
ATOM 744 C CA . ALA A 1 103 ? 15.168 -3.461 -4.705 1.00 97.81 103 ALA A CA 1
ATOM 745 C C . ALA A 1 103 ? 13.887 -2.637 -4.913 1.00 97.81 103 ALA A C 1
ATOM 747 O O . ALA A 1 103 ? 13.592 -1.744 -4.118 1.00 97.81 103 ALA A O 1
ATOM 748 N N . ALA A 1 104 ? 13.085 -2.981 -5.925 1.00 97.38 104 ALA A N 1
ATOM 749 C CA . ALA A 1 104 ? 11.786 -2.354 -6.159 1.00 97.38 104 ALA A CA 1
ATOM 750 C C . ALA A 1 104 ? 10.837 -2.557 -4.966 1.00 97.38 104 ALA A C 1
ATOM 752 O O . ALA A 1 104 ? 10.197 -1.608 -4.513 1.00 97.38 104 ALA A O 1
ATOM 753 N N . LEU A 1 105 ? 10.800 -3.768 -4.398 1.00 96.56 105 LEU A N 1
ATOM 754 C CA . LEU A 1 105 ? 10.002 -4.070 -3.210 1.00 96.56 105 LEU A CA 1
ATOM 755 C C . LEU A 1 105 ? 10.484 -3.298 -1.977 1.00 96.56 105 LEU A C 1
ATOM 757 O O . LEU A 1 105 ? 9.659 -2.798 -1.215 1.00 96.56 105 LEU A O 1
ATOM 761 N N . ALA A 1 106 ? 11.798 -3.164 -1.787 1.00 97.31 106 ALA A N 1
ATOM 762 C CA . ALA A 1 106 ? 12.361 -2.382 -0.692 1.00 97.31 106 ALA A CA 1
ATOM 763 C C . ALA A 1 106 ? 11.971 -0.898 -0.797 1.00 97.31 106 ALA A C 1
ATOM 765 O O . ALA A 1 106 ? 11.514 -0.325 0.192 1.00 97.31 106 ALA A O 1
ATOM 766 N N . LEU A 1 107 ? 12.075 -0.303 -1.993 1.00 97.81 107 LEU A N 1
ATOM 767 C CA . LEU A 1 107 ? 11.647 1.077 -2.253 1.00 97.81 107 LEU A CA 1
ATOM 768 C C . LEU A 1 107 ? 10.150 1.248 -1.985 1.00 97.81 107 LEU A C 1
ATOM 770 O O . LEU A 1 107 ? 9.750 2.175 -1.282 1.00 97.81 107 LEU A O 1
ATOM 774 N N . LEU A 1 108 ? 9.328 0.333 -2.505 1.00 96.44 108 LEU A N 1
ATOM 775 C CA . LEU A 1 108 ? 7.884 0.337 -2.293 1.00 96.44 108 LEU A CA 1
ATOM 776 C C . LEU A 1 108 ? 7.547 0.293 -0.796 1.00 96.44 108 LEU A C 1
ATOM 778 O O . LEU A 1 108 ? 6.788 1.134 -0.316 1.00 96.44 108 LEU A O 1
ATOM 782 N N . ASN A 1 109 ? 8.137 -0.644 -0.051 1.00 95.12 109 ASN A N 1
ATOM 783 C CA . ASN A 1 109 ? 7.886 -0.815 1.378 1.00 95.12 109 ASN A CA 1
ATOM 784 C C . ASN A 1 109 ? 8.322 0.413 2.198 1.00 95.12 109 ASN A C 1
ATOM 786 O O . ASN A 1 109 ? 7.577 0.884 3.057 1.00 95.12 109 ASN A O 1
ATOM 790 N N . ASP A 1 110 ? 9.500 0.970 1.909 1.00 96.50 110 ASP A N 1
ATOM 791 C CA . ASP A 1 110 ? 10.007 2.170 2.579 1.00 96.50 110 ASP A CA 1
ATOM 792 C C . ASP A 1 110 ? 9.119 3.398 2.314 1.00 96.50 110 ASP A C 1
ATOM 794 O O . ASP A 1 110 ? 8.708 4.091 3.250 1.00 96.50 110 ASP A O 1
ATOM 798 N N . ALA A 1 111 ? 8.744 3.636 1.055 1.00 96.81 111 ALA A N 1
ATOM 799 C CA . ALA A 1 111 ? 7.884 4.755 0.684 1.00 96.81 111 ALA A CA 1
ATOM 800 C C . ALA A 1 111 ? 6.471 4.629 1.283 1.00 96.81 111 ALA A C 1
ATOM 802 O O . ALA A 1 111 ? 5.928 5.618 1.786 1.00 96.81 111 ALA A O 1
ATOM 803 N N . VAL A 1 112 ? 5.893 3.421 1.298 1.00 94.88 112 VAL A N 1
ATOM 804 C CA . VAL A 1 112 ? 4.602 3.138 1.951 1.00 94.88 112 VAL A CA 1
ATOM 805 C C . VAL A 1 112 ? 4.676 3.419 3.448 1.00 94.88 112 VAL A C 1
ATOM 807 O O . VAL A 1 112 ? 3.844 4.167 3.967 1.00 94.88 112 VAL A O 1
ATOM 810 N N . LYS A 1 113 ? 5.702 2.897 4.132 1.00 93.00 113 LYS A N 1
ATOM 811 C CA . LYS A 1 113 ? 5.914 3.118 5.569 1.00 93.00 113 LYS A CA 1
ATOM 812 C C . LYS A 1 113 ? 6.038 4.606 5.892 1.00 93.00 113 LYS A C 1
ATOM 814 O O . LYS A 1 113 ? 5.372 5.098 6.803 1.00 93.00 113 LYS A O 1
ATOM 819 N N . LYS A 1 114 ? 6.843 5.347 5.122 1.00 94.88 114 LYS A N 1
ATOM 820 C CA . LYS A 1 114 ? 7.004 6.803 5.276 1.00 94.88 114 LYS A CA 1
ATOM 821 C C . LYS A 1 114 ? 5.684 7.551 5.064 1.00 94.88 114 LYS A C 1
ATOM 823 O O . LYS A 1 114 ? 5.381 8.472 5.822 1.00 94.88 114 LYS A O 1
ATOM 828 N N . GLY A 1 115 ? 4.888 7.150 4.072 1.00 93.88 115 GLY A N 1
ATOM 829 C CA . GLY A 1 115 ? 3.571 7.733 3.807 1.00 93.88 115 GLY A CA 1
ATOM 830 C C . GLY A 1 115 ? 2.575 7.495 4.944 1.00 93.88 115 GLY A C 1
ATOM 831 O O . GLY A 1 115 ? 1.894 8.430 5.365 1.00 93.88 115 GLY A O 1
ATOM 832 N N . GLY A 1 116 ? 2.538 6.274 5.486 1.00 92.06 116 GLY A N 1
ATOM 833 C CA . GLY A 1 116 ? 1.683 5.917 6.621 1.00 92.06 116 GLY A CA 1
ATOM 834 C C . GLY A 1 116 ? 2.041 6.681 7.899 1.00 92.06 116 GLY A C 1
ATOM 835 O O . GLY A 1 116 ? 1.180 7.316 8.505 1.00 92.06 116 GLY A O 1
ATOM 836 N N . VAL A 1 117 ? 3.328 6.722 8.266 1.00 91.31 117 VAL A N 1
ATOM 837 C CA . VAL A 1 117 ? 3.799 7.470 9.450 1.00 91.31 117 VAL A CA 1
ATOM 838 C C . VAL A 1 117 ? 3.476 8.965 9.337 1.00 91.31 117 VAL A C 1
ATOM 840 O O . VAL A 1 117 ? 3.033 9.582 10.308 1.00 91.31 117 VAL A O 1
ATOM 843 N N . MET A 1 118 ? 3.631 9.550 8.146 1.00 90.38 118 MET A N 1
ATOM 844 C CA . MET A 1 118 ? 3.277 10.951 7.895 1.00 90.38 118 MET A CA 1
ATOM 845 C C . MET A 1 118 ? 1.790 11.236 8.166 1.00 90.38 118 MET A C 1
ATOM 847 O O . MET A 1 118 ? 1.466 12.291 8.711 1.00 90.38 118 MET A O 1
ATOM 851 N N . ALA A 1 119 ? 0.892 10.304 7.829 1.00 87.06 119 ALA A N 1
ATOM 852 C CA . ALA A 1 119 ? -0.544 10.450 8.073 1.00 87.06 119 ALA A CA 1
ATOM 853 C C . ALA A 1 119 ? -0.911 10.348 9.564 1.00 87.06 119 ALA A C 1
ATOM 855 O O . ALA A 1 119 ? -1.828 11.032 10.021 1.00 87.06 119 ALA A O 1
ATOM 856 N N . CYS A 1 120 ? -0.187 9.534 10.336 1.00 77.00 120 CYS A N 1
ATOM 857 C CA . CYS A 1 120 ? -0.416 9.365 11.774 1.00 77.00 120 CYS A CA 1
ATOM 858 C C . CYS A 1 120 ? 0.118 10.538 12.615 1.00 77.00 120 CYS A C 1
ATOM 860 O O . CYS A 1 120 ? -0.515 10.929 13.594 1.00 77.00 120 CYS A O 1
ATOM 862 N N . ASN A 1 121 ? 1.233 11.158 12.217 1.00 60.03 121 ASN A N 1
ATOM 863 C CA . ASN A 1 121 ? 1.870 12.223 13.005 1.00 60.03 121 ASN A CA 1
ATOM 864 C C . ASN A 1 121 ? 1.098 13.555 13.026 1.00 60.03 121 ASN A C 1
ATOM 866 O O . ASN A 1 121 ? 1.285 14.351 13.943 1.00 60.03 121 ASN A O 1
ATOM 870 N N . GLN A 1 122 ? 0.212 13.810 12.059 1.00 54.03 122 GLN A N 1
ATOM 871 C CA . GLN A 1 122 ? -0.583 15.048 12.019 1.00 54.03 122 GLN A CA 1
ATOM 872 C C . GLN A 1 122 ? -1.890 14.979 12.832 1.00 54.03 122 GLN A C 1
ATOM 874 O O . GLN A 1 122 ? -2.587 15.982 12.934 1.00 54.03 122 GLN A O 1
ATOM 879 N N . GLY A 1 123 ? -2.219 13.835 13.447 1.00 43.97 123 GLY A N 1
ATOM 880 C CA . GLY A 1 123 ? -3.433 13.657 14.262 1.00 43.97 123 GLY A CA 1
ATOM 881 C C . GLY A 1 123 ? -3.288 13.979 15.756 1.00 43.97 123 GLY A C 1
ATOM 882 O O . GLY A 1 123 ? -4.263 13.867 16.485 1.00 43.97 123 GLY A O 1
ATOM 883 N N . ARG A 1 124 ? -2.091 14.356 16.232 1.00 39.75 124 ARG A N 1
ATOM 884 C CA . ARG A 1 124 ? -1.794 14.595 17.663 1.00 39.75 124 ARG A CA 1
ATOM 885 C C . ARG A 1 124 ? -1.806 16.068 18.100 1.00 39.75 124 ARG A C 1
ATOM 887 O O . ARG A 1 124 ? -1.324 16.380 19.182 1.00 39.75 124 ARG A O 1
ATOM 894 N N . ARG A 1 125 ? -2.333 16.980 17.279 1.00 34.34 125 ARG A N 1
ATOM 895 C CA . ARG A 1 125 ? -2.660 18.349 17.714 1.00 34.34 125 ARG A CA 1
ATOM 896 C C . ARG A 1 125 ? -4.170 18.469 17.907 1.00 34.34 125 ARG A C 1
ATOM 898 O O . ARG A 1 125 ? -4.870 18.888 16.992 1.00 34.34 125 ARG A O 1
ATOM 905 N N . ALA A 1 126 ? -4.621 18.070 19.087 1.00 34.44 126 ALA A N 1
ATOM 906 C CA . ALA A 1 126 ? -5.848 18.511 19.736 1.00 34.44 126 ALA A CA 1
ATOM 907 C C . ALA A 1 126 ? -5.576 18.483 21.242 1.00 34.44 126 ALA A C 1
ATOM 909 O O . ALA A 1 126 ? -5.003 17.462 21.690 1.00 34.44 126 ALA A O 1
#

Foldseek 3Di:
DDDDDPDDPDEDEFEFAPQLVLLVQLLVQQPHDLVVNLLSLLQSLLVRLLVRVVVQVVVCVVVVHHYDYYDYDLDDDPDPRSHPQSSLVSNPDVGQPDPCNVVSVVSNVVSNVNSNVVNVVVPPDD

Radius of gyration: 16.32 Å; chains: 1; bounding box: 38×31×45 Å

InterPro domains:
  IPR007841 Uncharacterised protein family UPF0210 [PF05167] (1-121)
  IPR007841 Uncharacterised protein family UPF0210 [PTHR37560] (1-120)